Protein AF-A0A132NMT0-F1 (afdb_monomer_lite)

Structure (mmCIF, N/CA/C/O backbone):
data_AF-A0A132NMT0-F1
#
_entry.id   AF-A0A132NMT0-F1
#
loop_
_atom_site.group_PDB
_atom_site.id
_atom_site.type_symbol
_atom_site.label_atom_id
_atom_site.label_alt_id
_atom_site.label_comp_id
_atom_site.label_asym_id
_atom_site.label_entity_id
_atom_site.label_seq_id
_atom_site.pdbx_PDB_ins_code
_atom_site.Cartn_x
_atom_site.Cartn_y
_atom_site.Cartn_z
_atom_site.occupancy
_atom_site.B_iso_or_equiv
_atom_site.auth_seq_id
_atom_site.auth_comp_id
_atom_site.auth_asym_id
_atom_site.auth_atom_id
_atom_site.pdbx_PDB_model_num
ATOM 1 N N . MET A 1 1 ? -8.371 -8.262 7.502 1.00 91.88 1 MET A N 1
ATOM 2 C CA . MET A 1 1 ? -7.977 -8.161 6.061 1.00 91.88 1 MET A CA 1
ATOM 3 C C . MET A 1 1 ? -9.153 -8.125 5.085 1.00 91.88 1 MET A C 1
ATOM 5 O O . MET A 1 1 ? -9.289 -7.142 4.368 1.00 91.88 1 MET A O 1
ATOM 9 N N . TRP A 1 2 ? -10.010 -9.152 5.046 1.00 96.00 2 TRP A N 1
ATOM 10 C CA . TRP A 1 2 ? -11.122 -9.253 4.084 1.00 96.00 2 TRP A CA 1
ATOM 11 C C . TRP A 1 2 ? -12.096 -8.068 4.112 1.00 96.00 2 TRP A C 1
ATOM 13 O O . TRP A 1 2 ? -12.544 -7.616 3.061 1.00 96.00 2 TRP A O 1
ATOM 23 N N . ALA A 1 3 ? -12.379 -7.521 5.299 1.00 97.50 3 ALA A N 1
ATOM 24 C CA . ALA A 1 3 ? -13.191 -6.312 5.441 1.00 97.50 3 ALA A CA 1
ATOM 25 C C . ALA A 1 3 ? -12.581 -5.106 4.704 1.00 97.50 3 ALA A C 1
ATOM 27 O O . ALA A 1 3 ? -13.299 -4.365 4.040 1.00 97.50 3 ALA A O 1
ATOM 28 N N . ALA A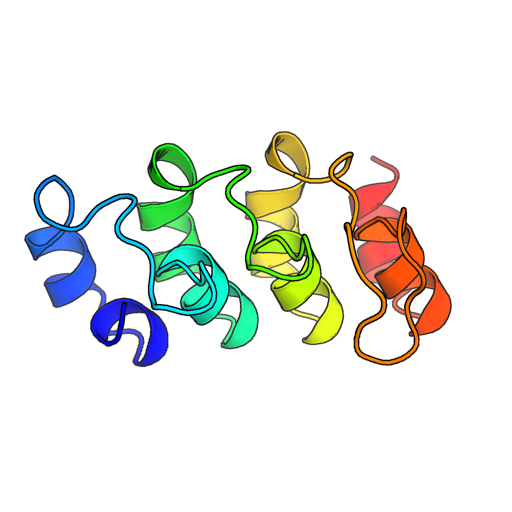 1 4 ? -11.260 -4.935 4.787 1.00 97.69 4 ALA A N 1
ATOM 29 C CA . ALA A 1 4 ? -10.547 -3.855 4.115 1.00 97.69 4 ALA A CA 1
ATOM 30 C C . ALA A 1 4 ? -10.491 -4.073 2.597 1.00 97.69 4 ALA A C 1
ATOM 32 O O . ALA A 1 4 ? -10.640 -3.119 1.845 1.00 97.69 4 ALA A O 1
ATOM 33 N N . GLU A 1 5 ? -10.342 -5.324 2.148 1.00 97.44 5 GLU A N 1
ATOM 34 C CA . GLU A 1 5 ? -10.356 -5.683 0.725 1.00 97.44 5 GLU A CA 1
ATOM 35 C C . GLU A 1 5 ? -11.715 -5.455 0.051 1.00 97.44 5 GLU A C 1
ATOM 37 O O . GLU A 1 5 ? -11.746 -5.089 -1.116 1.00 97.44 5 GLU A O 1
ATOM 42 N N . ASN A 1 6 ? -12.823 -5.635 0.776 1.00 97.62 6 ASN A N 1
ATOM 43 C CA . ASN A 1 6 ? -14.185 -5.444 0.257 1.00 97.62 6 ASN A CA 1
ATOM 44 C C . ASN A 1 6 ? -14.786 -4.072 0.619 1.00 97.62 6 ASN A C 1
ATOM 46 O O . ASN A 1 6 ? -15.989 -3.863 0.491 1.00 97.62 6 ASN A O 1
ATOM 50 N N . ASN A 1 7 ? -13.972 -3.128 1.104 1.00 97.62 7 ASN A N 1
ATOM 51 C CA . ASN A 1 7 ? -14.402 -1.784 1.507 1.00 97.62 7 ASN A CA 1
ATOM 52 C C . ASN A 1 7 ? -15.510 -1.747 2.586 1.00 97.62 7 ASN A C 1
ATOM 54 O O . ASN A 1 7 ? -16.315 -0.815 2.644 1.00 97.62 7 ASN A O 1
ATOM 58 N N . HIS A 1 8 ? -15.563 -2.740 3.474 1.00 98.25 8 HIS A N 1
ATOM 59 C CA . HIS A 1 8 ? -16.509 -2.778 4.591 1.00 98.25 8 HIS A CA 1
ATOM 60 C C . HIS A 1 8 ? -16.004 -1.911 5.754 1.00 98.25 8 HIS A C 1
ATOM 62 O O . HIS A 1 8 ? -15.542 -2.413 6.779 1.00 98.25 8 HIS A O 1
ATOM 68 N N . ILE A 1 9 ? -16.105 -0.588 5.599 1.00 97.94 9 ILE A N 1
ATOM 69 C CA . ILE A 1 9 ? -15.537 0.415 6.520 1.00 97.94 9 ILE A CA 1
ATOM 70 C C . ILE A 1 9 ? -15.987 0.199 7.975 1.00 97.94 9 ILE A C 1
ATOM 72 O O . ILE A 1 9 ? -15.175 0.301 8.893 1.00 97.94 9 ILE A O 1
ATOM 76 N N . ALA A 1 10 ? -17.266 -0.115 8.205 1.00 98.06 10 ALA A N 1
ATOM 77 C CA . ALA A 1 10 ? -17.787 -0.355 9.553 1.00 98.06 10 ALA A CA 1
ATOM 78 C C . ALA A 1 10 ? -17.113 -1.567 10.216 1.00 98.06 10 ALA A C 1
ATOM 80 O O . ALA A 1 10 ? -16.694 -1.486 11.369 1.00 98.06 10 ALA A O 1
ATOM 81 N N . CYS A 1 11 ? -16.930 -2.658 9.468 1.00 97.81 11 CYS A N 1
ATOM 82 C CA . CYS A 1 11 ? -16.210 -3.835 9.944 1.00 97.81 11 CYS A CA 1
ATOM 83 C C . CYS A 1 11 ? -14.736 -3.515 10.208 1.00 97.81 11 CYS A C 1
ATOM 85 O O . CYS A 1 11 ? -14.220 -3.912 11.245 1.00 97.81 11 CYS A O 1
ATOM 87 N N . VAL A 1 12 ? -14.078 -2.746 9.330 1.00 97.69 12 VAL A N 1
ATOM 88 C CA . VAL A 1 12 ? -12.696 -2.291 9.565 1.00 97.69 12 VAL A CA 1
ATOM 89 C C . VAL A 1 12 ? -12.603 -1.550 10.899 1.00 97.69 12 VAL A C 1
ATOM 91 O O . VAL A 1 12 ? -11.780 -1.914 11.730 1.00 97.69 12 VAL A O 1
ATOM 94 N N . LYS A 1 13 ? -13.496 -0.587 11.162 1.00 97.38 13 LYS A N 1
ATOM 95 C CA . LYS A 1 13 ? -13.519 0.160 12.432 1.00 97.38 13 LYS A CA 1
ATOM 96 C C . LYS A 1 13 ? -13.732 -0.735 13.656 1.00 97.38 13 LYS A C 1
ATOM 98 O O . LYS A 1 13 ? -13.095 -0.507 14.675 1.00 97.38 13 LYS A O 1
ATOM 103 N N . LEU A 1 14 ? -14.604 -1.740 13.563 1.00 97.50 14 LEU A N 1
ATOM 104 C CA . LEU A 1 14 ? -14.884 -2.675 14.664 1.00 97.50 14 LEU A CA 1
ATOM 105 C C . LEU A 1 14 ? -13.717 -3.625 14.982 1.00 97.50 14 LEU A C 1
ATOM 107 O O . LEU A 1 14 ? -13.625 -4.125 16.109 1.00 97.50 14 LEU A O 1
ATOM 111 N N . LEU A 1 15 ? -12.873 -3.902 13.985 1.00 96.50 15 LEU A N 1
ATOM 112 C CA . LEU A 1 15 ? -11.738 -4.822 14.080 1.00 96.50 15 LEU A CA 1
ATOM 113 C C . LEU A 1 15 ? -10.417 -4.117 14.432 1.00 96.50 15 LEU A C 1
ATOM 115 O O . LEU A 1 15 ? -9.484 -4.783 14.883 1.00 96.50 15 LEU A O 1
ATOM 119 N N . LEU A 1 16 ? -10.336 -2.787 14.284 1.00 94.50 16 LEU A N 1
ATOM 120 C CA . LEU A 1 16 ? -9.207 -1.993 14.786 1.00 94.50 16 LEU A CA 1
ATOM 121 C C . LEU A 1 16 ? -8.996 -2.255 16.288 1.00 94.50 16 LEU A C 1
ATOM 123 O O . LEU A 1 16 ? -9.954 -2.269 17.060 1.00 94.50 16 LEU A O 1
ATOM 127 N N . GLY A 1 17 ? -7.748 -2.467 16.712 1.00 92.00 17 GLY A N 1
ATOM 128 C CA . GLY A 1 17 ? -7.397 -2.841 18.087 1.00 92.00 17 GLY A CA 1
ATOM 129 C C . GLY A 1 17 ? -7.413 -4.347 18.368 1.00 92.00 17 GLY A C 1
ATOM 130 O O . GLY A 1 17 ? -6.892 -4.766 19.396 1.00 92.00 17 GLY A O 1
ATOM 131 N N . LYS A 1 18 ? -8.014 -5.163 17.490 1.00 95.31 18 LYS A N 1
ATOM 132 C CA . LYS A 1 18 ? -8.085 -6.629 17.645 1.00 95.31 18 LYS A CA 1
ATOM 133 C C . LYS A 1 18 ? -7.299 -7.361 16.571 1.00 95.31 18 LYS A C 1
ATOM 135 O O . LYS A 1 18 ? -6.574 -8.297 16.878 1.00 95.31 18 LYS A O 1
ATOM 140 N N . GLU A 1 19 ? -7.477 -6.936 15.324 1.00 94.56 19 GLU A N 1
ATOM 141 C CA . GLU A 1 19 ? -6.827 -7.537 14.156 1.00 94.56 19 GLU A CA 1
ATOM 142 C C . GLU A 1 19 ? -5.812 -6.597 13.499 1.00 94.56 19 GLU A C 1
ATOM 144 O O . GLU A 1 19 ? -5.334 -6.880 12.398 1.00 94.56 19 GLU A O 1
ATOM 149 N N . ASP A 1 20 ? -5.501 -5.459 14.129 1.00 91.38 20 ASP A N 1
ATOM 150 C CA . ASP A 1 20 ? -4.467 -4.591 13.580 1.00 91.38 20 ASP A CA 1
ATOM 151 C C . ASP A 1 20 ? -3.116 -5.311 13.546 1.00 91.38 20 ASP A C 1
ATOM 153 O O . ASP A 1 20 ? -2.805 -6.143 14.400 1.00 91.38 20 ASP A O 1
ATOM 157 N N . ARG A 1 21 ? -2.343 -5.040 12.487 1.00 96.25 21 ARG A N 1
ATOM 158 C CA . ARG A 1 21 ? -1.010 -5.622 12.259 1.00 96.25 21 ARG A CA 1
ATOM 159 C C . ARG A 1 21 ? -0.991 -7.143 12.086 1.00 96.25 21 ARG A C 1
ATOM 161 O O . ARG A 1 21 ? 0.092 -7.715 11.976 1.00 96.25 21 ARG A O 1
ATOM 168 N N . MET A 1 22 ? -2.143 -7.813 12.017 1.00 97.12 22 MET A N 1
ATOM 169 C CA . MET A 1 22 ? -2.188 -9.216 11.614 1.00 97.12 22 MET A CA 1
ATOM 170 C C . MET A 1 22 ? -1.717 -9.355 10.165 1.00 97.12 22 MET A C 1
ATOM 172 O O . MET A 1 22 ? -2.023 -8.523 9.308 1.00 97.12 22 MET A O 1
ATOM 176 N N . GLN A 1 23 ? -1.002 -10.442 9.894 1.00 97.69 23 GLN A N 1
ATOM 177 C CA . GLN A 1 23 ? -0.442 -10.763 8.586 1.00 97.69 23 GLN A CA 1
ATOM 178 C C . GLN A 1 23 ? -0.962 -12.114 8.096 1.00 97.69 23 GLN A C 1
ATOM 180 O O . GLN A 1 23 ? -1.198 -13.025 8.889 1.00 97.69 23 GLN A O 1
ATOM 185 N N . ALA A 1 24 ? -1.191 -12.224 6.788 1.00 96.81 24 ALA A N 1
ATOM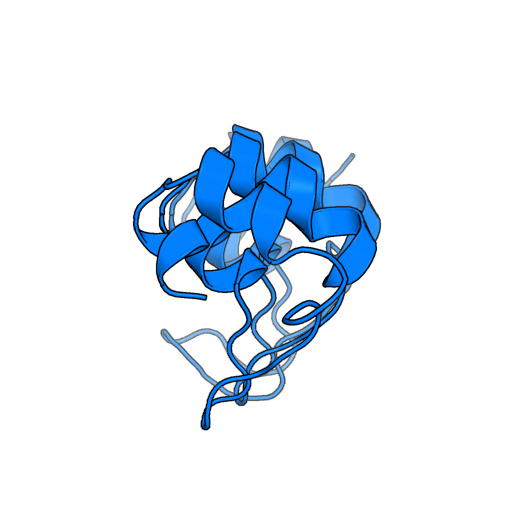 186 C CA . ALA A 1 24 ? -1.459 -13.504 6.146 1.00 96.81 24 ALA A CA 1
ATOM 187 C C . ALA A 1 24 ? -0.155 -14.312 6.003 1.00 96.81 24 ALA A C 1
ATOM 189 O O . ALA A 1 24 ? 0.924 -13.834 6.349 1.00 96.81 24 ALA A O 1
ATOM 190 N N . ASN A 1 25 ? -0.239 -15.531 5.465 1.00 97.25 25 ASN A N 1
ATOM 191 C CA . ASN A 1 25 ? 0.927 -16.412 5.301 1.00 97.25 25 ASN A CA 1
ATOM 192 C C . ASN A 1 25 ? 2.032 -15.818 4.404 1.00 97.25 25 ASN A C 1
ATOM 194 O O . ASN A 1 25 ? 3.191 -16.189 4.534 1.00 97.25 25 ASN A O 1
ATOM 198 N N . ASP A 1 26 ? 1.672 -14.914 3.494 1.00 96.25 26 ASP A N 1
ATOM 199 C CA . ASP A 1 26 ? 2.577 -14.169 2.610 1.00 96.25 26 ASP A CA 1
ATOM 200 C C . ASP A 1 26 ? 2.953 -12.789 3.181 1.00 96.25 26 ASP A C 1
ATOM 202 O O . ASP A 1 26 ? 3.396 -11.900 2.459 1.00 96.25 26 ASP A O 1
ATOM 206 N N . ASN A 1 27 ? 2.749 -12.587 4.483 1.00 97.94 27 ASN A N 1
ATOM 207 C CA . ASN A 1 27 ? 2.943 -11.335 5.204 1.00 97.94 27 ASN A CA 1
ATOM 208 C C . ASN A 1 27 ? 2.032 -10.167 4.777 1.00 97.94 27 ASN A C 1
ATOM 210 O O . ASN A 1 27 ? 2.196 -9.050 5.279 1.00 97.94 27 ASN A O 1
ATOM 214 N N . THR A 1 28 ? 1.041 -10.400 3.910 1.00 97.94 28 THR A N 1
ATOM 215 C CA . THR A 1 28 ? 0.127 -9.343 3.464 1.00 97.94 28 THR A CA 1
ATOM 216 C C . THR A 1 28 ? -0.741 -8.831 4.612 1.00 97.94 28 THR A C 1
ATOM 218 O O . THR A 1 28 ? -1.310 -9.619 5.371 1.00 97.94 28 THR A O 1
ATOM 221 N N . THR A 1 29 ? -0.913 -7.510 4.695 1.00 98.38 29 THR A N 1
ATOM 222 C CA . THR A 1 29 ? -1.752 -6.842 5.701 1.00 98.38 29 THR A CA 1
ATOM 223 C C . THR A 1 29 ? -3.096 -6.362 5.141 1.00 98.38 29 THR A C 1
ATOM 225 O O . THR A 1 29 ? -3.378 -6.444 3.939 1.00 98.38 29 THR A O 1
ATOM 228 N N . ALA A 1 30 ? -3.967 -5.839 6.010 1.00 98.25 30 ALA A N 1
ATOM 229 C CA . ALA A 1 30 ? -5.231 -5.246 5.585 1.00 98.25 30 ALA A CA 1
ATOM 230 C C . ALA A 1 30 ? -5.011 -3.951 4.778 1.00 98.25 30 ALA A C 1
ATOM 232 O O . ALA A 1 30 ? -5.710 -3.724 3.786 1.00 98.25 30 ALA A O 1
ATOM 233 N N . LEU A 1 31 ? -4.019 -3.142 5.160 1.00 98.69 31 LEU A N 1
ATOM 234 C CA . LEU A 1 31 ? -3.629 -1.902 4.497 1.00 98.69 31 LEU A CA 1
ATOM 235 C C . LEU A 1 31 ? -3.160 -2.154 3.061 1.00 98.69 31 LEU A C 1
ATOM 237 O O . LEU A 1 31 ? -3.595 -1.447 2.153 1.00 98.69 31 LEU A O 1
ATOM 241 N N . MET A 1 32 ? -2.346 -3.192 2.832 1.00 98.56 32 MET A N 1
ATOM 242 C CA . MET A 1 32 ? -1.890 -3.574 1.487 1.00 98.56 32 MET A CA 1
ATOM 243 C C . MET A 1 32 ? -3.061 -3.934 0.571 1.00 98.56 32 MET A C 1
ATOM 245 O O . MET A 1 32 ? -3.147 -3.436 -0.553 1.00 98.56 32 MET A O 1
ATOM 249 N N . ARG A 1 33 ? -4.015 -4.734 1.068 1.00 98.31 33 ARG A N 1
ATOM 250 C CA . ARG A 1 33 ? -5.219 -5.104 0.306 1.00 98.31 33 ARG A CA 1
ATOM 251 C C . ARG A 1 33 ? -6.093 -3.888 0.002 1.00 98.31 33 ARG A C 1
ATOM 253 O O . ARG A 1 33 ? -6.520 -3.718 -1.138 1.00 98.31 33 ARG A O 1
ATOM 260 N N . ALA A 1 34 ? -6.311 -3.004 0.976 1.00 98.56 34 ALA A N 1
ATOM 261 C CA . ALA A 1 34 ? -7.060 -1.765 0.761 1.00 98.56 34 ALA A CA 1
ATOM 262 C C . ALA A 1 34 ? -6.383 -0.842 -0.267 1.00 98.56 34 ALA A C 1
ATOM 264 O O . ALA A 1 34 ? -7.054 -0.277 -1.132 1.00 98.56 34 ALA A O 1
ATOM 265 N N . ALA A 1 35 ? -5.057 -0.708 -0.202 1.00 98.62 35 ALA A N 1
ATOM 266 C CA . ALA A 1 35 ? -4.272 0.111 -1.117 1.00 98.62 35 ALA A CA 1
ATOM 267 C C . ALA A 1 35 ? -4.298 -0.436 -2.553 1.00 98.62 35 ALA A C 1
ATOM 269 O O . ALA A 1 35 ? -4.521 0.330 -3.496 1.00 98.62 35 ALA A O 1
ATOM 270 N N . TYR A 1 36 ? -4.171 -1.758 -2.711 1.00 98.19 36 TYR A N 1
ATOM 271 C CA . TYR A 1 36 ? -4.309 -2.444 -3.996 1.00 98.19 36 TYR A CA 1
ATOM 272 C C . TYR A 1 36 ? -5.700 -2.243 -4.617 1.00 98.19 36 TYR A C 1
ATOM 274 O O . TYR A 1 36 ? -5.825 -2.005 -5.814 1.00 98.19 36 TYR A O 1
ATOM 282 N N . ARG A 1 37 ? -6.768 -2.281 -3.811 1.00 98.25 37 ARG A N 1
ATOM 283 C CA . ARG A 1 37 ? -8.146 -2.051 -4.287 1.00 98.25 37 ARG A CA 1
ATOM 284 C C . ARG A 1 37 ? -8.530 -0.569 -4.410 1.00 98.25 37 ARG A C 1
ATOM 286 O O . ARG A 1 37 ? -9.632 -0.259 -4.851 1.00 98.25 37 ARG A O 1
ATOM 293 N N . GLY A 1 38 ? -7.659 0.358 -4.006 1.00 98.06 38 GLY A N 1
ATOM 294 C CA . GLY A 1 38 ? -7.936 1.800 -4.042 1.00 98.06 38 GLY A CA 1
ATOM 295 C C . GLY A 1 38 ? -8.944 2.282 -2.990 1.00 98.06 38 GLY A C 1
ATOM 296 O O . GLY A 1 38 ? -9.478 3.390 -3.093 1.00 98.06 38 GLY A O 1
ATOM 297 N N . HIS A 1 39 ? -9.210 1.482 -1.956 1.00 98.56 39 HIS A N 1
ATOM 298 C CA . HIS A 1 39 ? -10.166 1.786 -0.890 1.00 98.56 39 HIS A CA 1
ATOM 299 C C . HIS A 1 39 ? -9.598 2.823 0.084 1.00 98.56 39 HIS A C 1
ATOM 301 O O . HIS A 1 39 ? -9.147 2.517 1.185 1.00 98.56 39 HIS A O 1
ATOM 307 N N . THR A 1 40 ? -9.627 4.084 -0.354 1.00 98.44 40 THR A N 1
ATOM 308 C CA . THR A 1 40 ? -8.953 5.223 0.291 1.00 98.44 40 THR A CA 1
ATOM 309 C C . THR A 1 40 ? -9.345 5.399 1.761 1.00 98.44 40 THR A C 1
ATOM 311 O O . THR A 1 40 ? -8.494 5.729 2.582 1.00 98.44 40 THR A O 1
ATOM 314 N N . GLU A 1 41 ? -10.610 5.167 2.117 1.00 98.31 41 GLU A N 1
ATOM 315 C CA . GLU A 1 41 ? -11.053 5.328 3.506 1.00 98.31 41 GLU A CA 1
ATOM 316 C C . GLU A 1 41 ? -10.564 4.189 4.407 1.00 98.31 41 GLU A C 1
ATOM 318 O O . GLU A 1 41 ? -10.147 4.434 5.535 1.00 98.31 41 GLU A O 1
ATOM 323 N N . CYS A 1 42 ? -10.504 2.958 3.891 1.00 98.38 42 CYS A N 1
ATOM 324 C CA . CYS A 1 42 ? -9.853 1.859 4.602 1.00 98.38 42 CYS A CA 1
ATOM 325 C C . CYS A 1 42 ? -8.353 2.143 4.788 1.00 98.38 42 CYS A C 1
ATOM 327 O O . CYS A 1 42 ? -7.833 1.945 5.882 1.00 98.38 42 CYS A O 1
ATOM 329 N N . VAL A 1 43 ? -7.677 2.685 3.765 1.00 98.50 43 VAL A N 1
ATOM 330 C CA . VAL A 1 43 ? -6.269 3.113 3.866 1.00 98.50 43 VAL A CA 1
ATOM 331 C C . VAL A 1 43 ? -6.087 4.167 4.957 1.00 98.50 43 VAL A C 1
ATOM 333 O O . VAL A 1 43 ? -5.206 4.023 5.796 1.00 98.50 43 VAL A O 1
ATOM 336 N N . ARG A 1 44 ? -6.950 5.189 5.006 1.00 98.38 44 ARG A N 1
ATOM 337 C CA . ARG A 1 44 ? -6.905 6.232 6.044 1.00 98.38 44 ARG A CA 1
ATOM 338 C C . ARG A 1 44 ? -7.040 5.662 7.457 1.00 98.38 44 ARG A C 1
ATOM 340 O O . ARG A 1 44 ? -6.375 6.142 8.364 1.00 98.38 44 ARG A O 1
ATOM 347 N N . LEU A 1 45 ? -7.907 4.671 7.650 1.00 97.94 45 LEU A N 1
ATOM 348 C CA . LEU A 1 45 ? -8.131 4.060 8.962 1.00 97.94 45 LEU A CA 1
ATOM 349 C C . LEU A 1 45 ? -6.976 3.155 9.403 1.00 97.94 45 LEU A C 1
ATOM 351 O O . LEU A 1 45 ? -6.708 3.054 10.597 1.00 97.94 45 LEU A O 1
ATOM 355 N N . LEU A 1 46 ? -6.324 2.486 8.452 1.00 98.06 46 LEU A N 1
ATOM 356 C CA . LEU A 1 46 ? -5.314 1.462 8.727 1.00 98.06 46 LEU A CA 1
ATOM 357 C C . LEU A 1 46 ? -3.879 2.005 8.721 1.00 98.06 46 LEU A C 1
ATOM 359 O O . LEU A 1 46 ? -3.008 1.382 9.325 1.00 98.06 46 LEU A O 1
ATOM 363 N N . VAL A 1 47 ? -3.622 3.149 8.072 1.00 97.69 47 VAL A N 1
ATOM 364 C CA . VAL A 1 47 ? -2.256 3.656 7.857 1.00 97.69 47 VAL A CA 1
ATOM 365 C C . VAL A 1 47 ? -1.481 3.831 9.160 1.00 97.69 47 VAL A C 1
ATOM 367 O O . VAL A 1 47 ? -0.382 3.320 9.251 1.00 97.69 47 VAL A O 1
ATOM 370 N N . GLU A 1 48 ? -2.053 4.423 10.210 1.00 96.19 48 GLU A N 1
ATOM 371 C CA . GLU A 1 48 ? -1.328 4.634 11.481 1.00 96.19 48 GLU A CA 1
ATOM 372 C C . GLU A 1 48 ? -1.108 3.351 12.308 1.00 96.19 48 GLU A C 1
ATOM 374 O O . GLU A 1 48 ? -0.570 3.404 13.414 1.00 96.19 48 GLU A O 1
ATOM 379 N N . LYS A 1 49 ? -1.597 2.200 11.837 1.00 97.31 49 LYS A N 1
ATOM 380 C CA . LYS A 1 49 ? -1.430 0.905 12.513 1.00 97.31 49 LYS A CA 1
ATOM 381 C C . LYS A 1 49 ? -0.456 -0.003 11.781 1.00 97.31 49 LYS A C 1
ATOM 383 O O . LYS A 1 49 ? 0.315 -0.715 12.427 1.00 97.31 49 LYS A O 1
ATOM 388 N N . GLU A 1 50 ? -0.525 0.011 10.456 1.00 98.00 50 GLU A N 1
ATOM 389 C CA . GLU A 1 50 ? 0.155 -0.941 9.580 1.00 98.00 50 GLU A CA 1
ATOM 390 C C . GLU A 1 50 ? 1.181 -0.276 8.652 1.00 98.00 50 GLU A C 1
ATOM 392 O O . GLU A 1 50 ? 1.691 -0.939 7.747 1.00 98.00 50 GLU A O 1
ATOM 397 N N . ASP A 1 51 ? 1.492 1.012 8.844 1.00 95.69 51 ASP 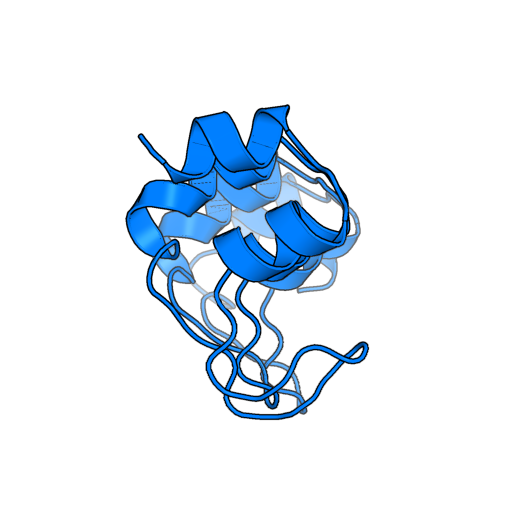A N 1
ATOM 398 C CA . ASP A 1 51 ? 2.492 1.689 8.026 1.00 95.69 51 ASP A CA 1
ATOM 399 C C . ASP A 1 51 ? 3.859 1.013 8.111 1.00 95.69 51 ASP A C 1
ATOM 401 O O . ASP A 1 51 ? 4.311 0.542 9.158 1.00 95.69 51 ASP A O 1
ATOM 405 N N . GLY A 1 52 ? 4.513 0.948 6.955 1.00 97.56 52 GLY A N 1
ATOM 406 C CA . GLY A 1 52 ? 5.856 0.403 6.822 1.00 97.56 52 GLY A CA 1
ATOM 407 C C . GLY A 1 52 ? 5.951 -1.118 6.918 1.00 97.56 52 GLY A C 1
ATOM 408 O O . GLY A 1 52 ? 7.044 -1.664 6.772 1.00 97.56 52 GLY A O 1
ATOM 409 N N . MET A 1 53 ? 4.831 -1.818 7.107 1.00 98.50 53 MET A N 1
ATOM 410 C CA . MET A 1 53 ? 4.794 -3.271 6.980 1.00 98.50 53 MET A CA 1
ATOM 411 C C . MET A 1 53 ? 5.020 -3.686 5.521 1.00 98.50 53 MET A C 1
ATOM 413 O O . MET A 1 53 ? 4.613 -2.996 4.582 1.00 98.50 53 MET A O 1
ATOM 417 N N . GLN A 1 54 ? 5.667 -4.836 5.339 1.00 98.38 54 GLN A N 1
ATOM 418 C CA . GLN A 1 54 ? 6.011 -5.400 4.036 1.00 98.38 54 GLN A CA 1
ATOM 419 C C . GLN A 1 54 ? 5.502 -6.837 3.916 1.00 98.38 54 GLN A C 1
ATOM 421 O O . GLN A 1 54 ? 5.487 -7.576 4.903 1.00 98.38 54 GLN A O 1
ATOM 426 N N . ASP A 1 55 ? 5.081 -7.216 2.709 1.00 98.12 55 ASP A N 1
ATOM 427 C CA . ASP A 1 55 ? 4.776 -8.607 2.377 1.00 98.12 55 ASP A CA 1
ATOM 428 C C . ASP A 1 55 ? 6.069 -9.446 2.270 1.00 98.12 55 ASP A C 1
ATOM 430 O O . ASP A 1 55 ? 7.185 -8.949 2.465 1.00 98.12 55 ASP A O 1
ATOM 434 N N . SER A 1 56 ? 5.948 -10.735 1.946 1.00 97.81 56 SER A N 1
ATOM 435 C CA . SER A 1 56 ? 7.094 -11.646 1.831 1.00 97.81 56 SER A CA 1
ATOM 436 C C . SER A 1 56 ? 8.095 -11.252 0.735 1.00 97.81 56 SER A C 1
ATOM 438 O O . SER A 1 56 ? 9.236 -11.704 0.766 1.00 97.81 56 SER A O 1
ATOM 440 N N . ASN A 1 57 ? 7.688 -10.410 -0.219 1.00 97.38 57 ASN A N 1
ATOM 441 C CA . ASN A 1 57 ? 8.510 -9.913 -1.324 1.00 97.38 57 ASN A CA 1
ATOM 442 C C . ASN A 1 57 ? 9.072 -8.504 -1.054 1.00 97.38 57 ASN A C 1
ATOM 444 O O . ASN A 1 57 ? 9.747 -7.918 -1.911 1.00 97.38 57 ASN A O 1
ATOM 448 N N . GLY A 1 58 ? 8.780 -7.929 0.114 1.00 98.00 58 GLY A N 1
ATOM 449 C CA . GLY A 1 58 ? 9.170 -6.571 0.470 1.00 98.00 58 GLY A CA 1
ATOM 450 C C . GLY A 1 58 ? 8.244 -5.496 -0.108 1.00 98.00 58 GLY A C 1
ATOM 451 O O . GLY A 1 58 ? 8.622 -4.325 -0.147 1.00 98.00 58 GLY A O 1
ATOM 452 N N . TRP A 1 59 ? 7.055 -5.850 -0.592 1.00 98.31 59 TRP A N 1
ATOM 453 C CA . TRP A 1 59 ? 6.094 -4.879 -1.106 1.00 98.31 59 TRP A CA 1
ATOM 454 C C . TRP A 1 59 ? 5.322 -4.219 0.026 1.00 98.31 59 TRP A C 1
ATOM 456 O O . TRP A 1 59 ? 4.821 -4.884 0.931 1.00 98.31 59 TRP A O 1
ATOM 466 N N . THR A 1 60 ? 5.210 -2.894 -0.041 1.00 98.50 60 THR A N 1
ATOM 467 C CA . THR A 1 60 ? 4.420 -2.100 0.905 1.00 98.50 60 THR A CA 1
ATOM 468 C C . THR A 1 60 ? 3.052 -1.752 0.327 1.00 98.50 60 THR A C 1
ATOM 470 O O . THR A 1 60 ? 2.803 -1.888 -0.877 1.00 98.50 60 THR A O 1
ATOM 473 N N . ALA A 1 61 ? 2.166 -1.207 1.161 1.00 98.62 61 ALA A N 1
ATOM 474 C CA . ALA A 1 61 ? 0.879 -0.698 0.706 1.00 98.62 61 ALA A CA 1
ATOM 475 C C . ALA A 1 61 ? 1.025 0.403 -0.362 1.00 98.62 61 ALA A C 1
ATOM 477 O O . ALA A 1 61 ? 0.277 0.420 -1.341 1.00 98.62 61 ALA A O 1
ATOM 478 N N . LEU A 1 62 ? 2.013 1.293 -0.227 1.00 98.75 62 LEU A N 1
ATOM 479 C CA . LEU A 1 62 ? 2.323 2.326 -1.212 1.00 98.75 62 LEU A CA 1
ATOM 480 C C . LEU A 1 62 ? 2.704 1.721 -2.564 1.00 98.75 62 LEU A C 1
ATOM 482 O O . LEU A 1 62 ? 2.228 2.204 -3.588 1.00 98.75 62 LEU A O 1
ATOM 486 N N . MET A 1 63 ? 3.521 0.665 -2.589 1.00 98.56 63 MET A N 1
ATOM 487 C CA . MET A 1 63 ? 3.906 -0.001 -3.839 1.00 98.56 63 MET A CA 1
ATOM 488 C C . MET A 1 63 ? 2.687 -0.592 -4.555 1.00 98.56 63 MET A C 1
ATOM 490 O O . MET A 1 63 ? 2.524 -0.377 -5.756 1.00 98.56 63 MET A O 1
ATOM 494 N N . PHE A 1 64 ? 1.774 -1.235 -3.818 1.00 98.38 64 PHE A N 1
ATOM 495 C CA . PHE A 1 64 ? 0.505 -1.712 -4.375 1.00 98.38 64 PHE A CA 1
ATOM 496 C C . PHE A 1 64 ? -0.402 -0.569 -4.860 1.00 98.38 64 PHE A C 1
ATOM 498 O O . PHE A 1 64 ? -1.008 -0.681 -5.926 1.00 98.38 64 PHE A O 1
ATOM 505 N N . ALA A 1 65 ? -0.479 0.549 -4.127 1.00 98.62 65 ALA A N 1
ATOM 506 C CA . ALA A 1 65 ? -1.232 1.728 -4.559 1.00 98.62 65 ALA A CA 1
ATOM 507 C C . ALA A 1 6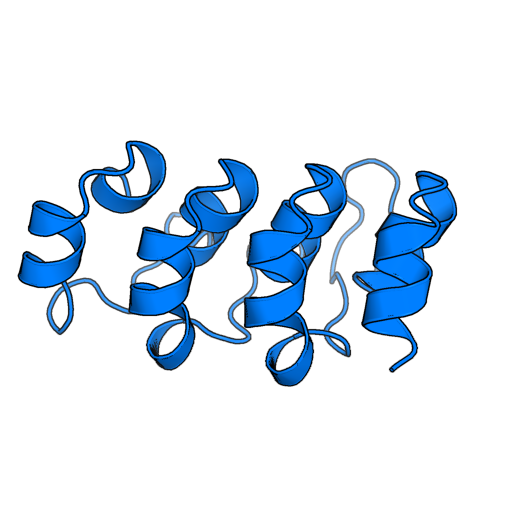5 ? -0.664 2.338 -5.848 1.00 98.62 65 ALA A C 1
ATOM 509 O O . ALA A 1 65 ? -1.432 2.718 -6.729 1.00 98.62 65 ALA A O 1
ATOM 510 N N . VAL A 1 66 ? 0.665 2.425 -5.966 1.00 98.50 66 VAL A N 1
ATOM 511 C CA . VAL A 1 66 ? 1.337 2.914 -7.175 1.00 98.50 66 VAL A CA 1
ATOM 512 C C . VAL A 1 66 ? 1.087 1.978 -8.346 1.00 98.50 66 VAL A C 1
ATOM 514 O O . VAL A 1 66 ? 0.712 2.456 -9.410 1.00 98.50 66 VAL A O 1
ATOM 517 N N . TYR A 1 67 ? 1.245 0.668 -8.148 1.00 97.69 67 TYR A N 1
ATOM 518 C CA . TYR A 1 67 ? 1.018 -0.335 -9.189 1.00 97.69 67 TYR A CA 1
ATOM 519 C C . TYR A 1 67 ? -0.385 -0.215 -9.801 1.00 97.69 67 TYR A C 1
ATOM 521 O O . TYR A 1 67 ? -0.554 -0.288 -11.015 1.00 97.69 67 TYR A O 1
ATOM 529 N N . GLN A 1 68 ? -1.377 0.079 -8.960 1.00 97.75 68 GLN A N 1
ATOM 530 C CA . GLN A 1 68 ? -2.775 0.256 -9.355 1.00 97.75 68 GLN A CA 1
ATOM 531 C C . GLN A 1 68 ? -3.145 1.699 -9.727 1.00 97.75 68 GLN A C 1
ATOM 533 O O . GLN A 1 68 ? -4.321 2.012 -9.890 1.00 97.75 68 GLN A O 1
ATOM 538 N N . ASN A 1 69 ? -2.159 2.593 -9.844 1.00 97.75 69 ASN A N 1
ATOM 539 C CA . ASN A 1 69 ? -2.332 4.010 -10.169 1.00 97.75 69 ASN A CA 1
ATOM 540 C C . ASN A 1 69 ? -3.318 4.762 -9.237 1.00 97.75 69 ASN A C 1
ATOM 542 O O . ASN A 1 69 ? -4.011 5.705 -9.625 1.00 97.75 69 ASN A O 1
ATOM 546 N N . ASN A 1 70 ? -3.390 4.362 -7.965 1.00 97.88 70 ASN A N 1
ATOM 547 C CA . ASN A 1 70 ? -4.326 4.906 -6.982 1.00 97.88 70 ASN A CA 1
ATOM 548 C C . ASN A 1 70 ? -3.773 6.174 -6.310 1.00 97.88 70 ASN A C 1
ATOM 550 O O . ASN A 1 70 ? -3.364 6.153 -5.146 1.00 97.88 70 ASN A O 1
ATOM 554 N N . ILE A 1 71 ? -3.815 7.311 -7.017 1.00 98.00 71 ILE A N 1
ATOM 555 C CA . ILE A 1 71 ? -3.261 8.609 -6.571 1.00 98.00 71 ILE A CA 1
ATOM 556 C C . ILE A 1 71 ? -3.703 9.007 -5.151 1.00 98.00 71 ILE A C 1
ATOM 558 O O . ILE A 1 71 ? -2.902 9.525 -4.371 1.00 98.00 71 ILE A O 1
ATOM 562 N N . LYS A 1 72 ? -4.971 8.774 -4.785 1.00 98.25 72 LYS A N 1
ATOM 563 C CA . LYS A 1 72 ? -5.485 9.112 -3.445 1.00 98.25 72 LYS A CA 1
ATOM 564 C C . LYS A 1 72 ? -4.775 8.316 -2.346 1.00 98.25 72 LYS A C 1
ATOM 566 O O . LYS A 1 72 ? -4.338 8.907 -1.362 1.00 98.25 72 LY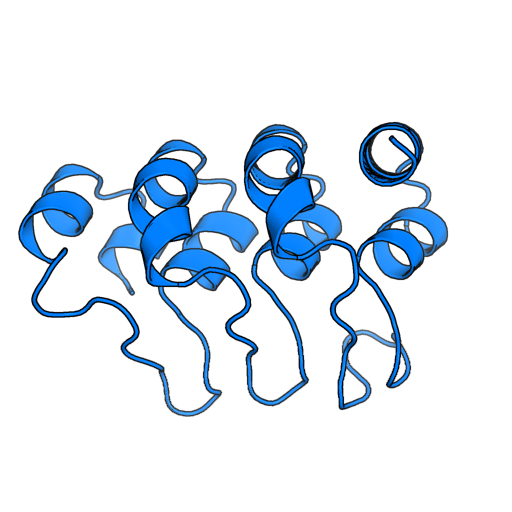S A O 1
ATOM 571 N N . CYS A 1 73 ? -4.607 7.008 -2.538 1.00 98.50 73 CYS A N 1
ATOM 572 C CA . CYS A 1 73 ? -3.879 6.146 -1.607 1.00 98.50 73 CYS A CA 1
ATOM 573 C C . CYS A 1 73 ? -2.389 6.505 -1.570 1.00 98.50 73 CYS A C 1
ATOM 575 O O . CYS A 1 73 ? -1.822 6.614 -0.488 1.00 98.50 73 CYS A O 1
ATOM 577 N N . VAL A 1 74 ? -1.776 6.786 -2.728 1.00 98.50 74 VAL A N 1
ATOM 578 C CA . VAL A 1 74 ? -0.375 7.238 -2.813 1.00 98.50 74 VAL A CA 1
ATOM 579 C C . VAL A 1 74 ? -0.141 8.468 -1.939 1.00 98.50 74 VAL A C 1
ATOM 581 O O . VAL A 1 74 ? 0.820 8.508 -1.177 1.00 98.50 74 VAL A O 1
ATOM 584 N N . ARG A 1 75 ? -1.035 9.463 -1.994 1.00 98.19 75 ARG A N 1
ATOM 585 C CA . ARG A 1 75 ? -0.909 10.681 -1.177 1.00 98.19 75 ARG A CA 1
ATOM 586 C C . ARG A 1 75 ? -0.976 10.408 0.323 1.00 98.19 75 ARG A C 1
ATOM 588 O O . ARG A 1 75 ? -0.274 11.084 1.064 1.00 98.19 75 ARG A O 1
ATOM 595 N N . LEU A 1 76 ? -1.798 9.451 0.752 1.00 98.19 76 LEU A N 1
ATOM 596 C CA . LEU A 1 76 ? -1.910 9.074 2.164 1.00 98.19 76 LEU A CA 1
ATOM 597 C C . LEU A 1 76 ? -0.676 8.311 2.658 1.00 98.19 76 LEU A C 1
ATOM 599 O O . LEU A 1 76 ? -0.268 8.489 3.798 1.00 98.19 76 LEU A O 1
ATOM 603 N N . LEU A 1 77 ? -0.080 7.480 1.802 1.00 98.31 77 LEU A N 1
ATOM 604 C CA . LEU A 1 77 ? 0.980 6.548 2.192 1.00 98.31 77 LEU A CA 1
ATOM 605 C C . LEU A 1 77 ? 2.400 7.109 1.997 1.00 98.31 77 LEU A C 1
ATOM 607 O O . LEU A 1 77 ? 3.340 6.621 2.625 1.00 98.31 77 LEU A O 1
ATOM 611 N N . LYS A 1 78 ? 2.582 8.131 1.143 1.00 97.56 78 LYS A N 1
ATOM 612 C CA . LYS A 1 78 ? 3.919 8.574 0.700 1.00 97.56 78 LYS A CA 1
ATOM 613 C C . LYS A 1 78 ? 4.870 8.914 1.842 1.00 97.56 78 LYS A C 1
ATOM 615 O O . LYS A 1 78 ? 6.021 8.498 1.798 1.00 97.56 78 LYS A O 1
ATOM 620 N N . GLU A 1 79 ? 4.416 9.643 2.860 1.00 96.38 79 GLU A N 1
ATOM 621 C CA . GLU A 1 79 ? 5.328 10.114 3.911 1.00 96.38 79 GLU A CA 1
ATOM 622 C C . GLU A 1 79 ? 5.847 8.985 4.796 1.00 96.38 79 GLU A C 1
ATOM 624 O O . GLU A 1 79 ? 6.942 9.094 5.338 1.00 96.38 79 GLU A O 1
ATOM 629 N N . LYS A 1 80 ? 5.092 7.889 4.901 1.00 96.94 80 LYS A N 1
ATOM 630 C CA . LYS A 1 80 ? 5.456 6.747 5.738 1.00 96.94 80 LYS A CA 1
ATOM 631 C C . LYS A 1 80 ? 6.319 5.729 4.989 1.00 96.94 80 LYS A C 1
ATOM 633 O O . LYS A 1 80 ? 7.214 5.137 5.578 1.00 96.94 80 LYS A O 1
ATOM 638 N N . GLU A 1 81 ? 6.086 5.536 3.687 1.00 97.75 81 GLU A N 1
ATOM 639 C CA . GLU A 1 81 ? 6.621 4.366 2.969 1.00 97.75 81 GLU A CA 1
ATOM 640 C C . GLU A 1 81 ? 7.502 4.679 1.748 1.00 97.75 81 GLU A C 1
ATOM 642 O O . GLU A 1 81 ? 8.082 3.756 1.177 1.00 97.75 81 GLU A O 1
ATOM 647 N N . LYS A 1 82 ? 7.652 5.946 1.320 1.00 96.06 82 LYS A N 1
ATOM 648 C CA . LYS A 1 82 ? 8.323 6.284 0.038 1.00 96.06 82 LYS A CA 1
ATOM 649 C C . LYS A 1 82 ? 9.757 5.765 -0.118 1.00 96.06 82 LYS A C 1
ATOM 651 O O . LYS A 1 82 ? 10.203 5.577 -1.247 1.00 96.06 82 LYS A O 1
ATOM 656 N N . ASN A 1 83 ? 10.459 5.530 0.990 1.00 96.94 83 ASN A N 1
ATOM 657 C CA . ASN A 1 83 ? 11.859 5.093 1.003 1.00 96.94 83 ASN A CA 1
ATOM 658 C C . ASN A 1 83 ? 12.038 3.579 1.196 1.00 96.94 83 ASN A C 1
ATOM 660 O O . ASN A 1 83 ? 13.173 3.097 1.171 1.00 96.94 83 ASN A O 1
ATOM 664 N N . LEU A 1 84 ? 10.950 2.835 1.407 1.00 98.00 84 LEU A N 1
ATOM 665 C CA . LEU A 1 84 ? 11.007 1.387 1.576 1.00 98.00 84 LEU A CA 1
ATOM 666 C C . LEU A 1 84 ? 11.280 0.698 0.241 1.00 98.00 84 LEU A C 1
ATOM 668 O O . LEU A 1 84 ? 10.968 1.217 -0.835 1.00 98.00 84 LEU A O 1
ATOM 672 N N . LYS A 1 85 ? 11.910 -0.473 0.331 1.00 98.12 85 LYS A N 1
ATOM 673 C CA . LYS A 1 85 ? 12.465 -1.191 -0.813 1.00 98.12 85 LYS A CA 1
ATOM 674 C C . LYS A 1 85 ? 12.010 -2.639 -0.818 1.00 98.12 85 LYS A C 1
ATOM 676 O O . LYS A 1 85 ? 11.969 -3.267 0.238 1.00 98.12 85 LYS A O 1
ATOM 681 N N . THR A 1 86 ? 11.742 -3.165 -2.008 1.00 97.56 86 THR A N 1
ATOM 682 C CA . THR A 1 86 ? 11.478 -4.594 -2.203 1.00 97.56 86 THR A CA 1
ATOM 683 C C . THR A 1 86 ? 12.675 -5.435 -1.762 1.00 97.56 86 THR A C 1
ATOM 685 O O . THR A 1 86 ? 13.826 -5.001 -1.854 1.00 97.56 86 THR A O 1
ATOM 688 N N . THR A 1 87 ? 12.414 -6.651 -1.293 1.00 96.62 87 THR A N 1
ATOM 689 C CA . THR A 1 87 ? 13.449 -7.604 -0.859 1.00 96.62 87 THR A CA 1
ATOM 690 C C . THR A 1 87 ? 13.665 -8.708 -1.887 1.00 96.62 87 THR A C 1
ATOM 692 O O . THR A 1 87 ? 14.768 -9.242 -1.990 1.00 96.62 87 THR A O 1
ATOM 695 N N . CYS A 1 88 ? 12.641 -9.009 -2.686 1.00 94.31 88 CYS A N 1
ATOM 696 C CA . CYS A 1 88 ? 12.675 -10.024 -3.732 1.00 94.31 88 CYS A CA 1
ATOM 697 C C . CYS A 1 88 ? 12.256 -9.441 -5.085 1.00 94.31 88 CYS A C 1
ATOM 699 O O . CYS A 1 88 ? 11.714 -8.335 -5.174 1.00 94.31 88 CYS A O 1
ATOM 701 N N . GLU A 1 89 ? 12.517 -10.199 -6.150 1.00 94.75 89 GLU A N 1
ATOM 702 C CA . GLU A 1 89 ? 11.982 -9.878 -7.467 1.00 94.75 89 GLU A CA 1
ATOM 703 C C . GLU A 1 89 ? 10.492 -10.231 -7.533 1.00 94.75 89 GLU A C 1
ATOM 705 O O . GLU A 1 89 ? 10.102 -11.361 -7.250 1.00 94.75 89 GLU A O 1
ATOM 710 N N . LEU A 1 90 ? 9.657 -9.272 -7.935 1.00 91.69 90 LEU A N 1
ATOM 711 C CA . LEU A 1 90 ? 8.227 -9.488 -8.171 1.00 91.69 90 LEU A CA 1
ATOM 712 C C . LEU A 1 90 ? 7.752 -8.564 -9.292 1.00 91.69 90 LEU A C 1
ATOM 714 O O . LEU A 1 90 ? 8.221 -7.437 -9.394 1.00 91.69 90 LEU A O 1
ATOM 718 N N . PHE A 1 91 ? 6.843 -9.026 -10.155 1.00 89.44 91 PHE A N 1
ATOM 719 C CA . PHE A 1 91 ? 6.351 -8.281 -11.330 1.00 89.44 91 PHE A CA 1
ATOM 720 C C . PHE A 1 91 ? 7.468 -7.659 -12.204 1.00 89.44 91 PHE A C 1
ATOM 722 O O . PHE A 1 91 ? 7.274 -6.602 -12.802 1.00 89.44 91 PHE A O 1
ATOM 729 N N . ARG A 1 92 ? 8.633 -8.324 -12.304 1.00 92.19 92 ARG A N 1
ATOM 730 C CA . ARG A 1 92 ? 9.855 -7.848 -12.996 1.00 92.19 92 ARG A CA 1
ATOM 731 C C . ARG A 1 92 ? 10.515 -6.610 -12.366 1.00 92.19 92 ARG A C 1
ATOM 733 O O . ARG A 1 92 ? 11.325 -5.941 -13.011 1.00 92.19 92 ARG A O 1
ATOM 740 N N . TYR A 1 93 ? 10.176 -6.283 -11.122 1.00 93.44 93 TYR A N 1
ATOM 741 C CA . TYR A 1 93 ? 10.883 -5.285 -10.325 1.00 93.44 93 TYR A CA 1
ATOM 742 C C . TYR A 1 93 ? 11.975 -5.988 -9.520 1.00 93.44 93 TYR A C 1
ATOM 744 O O . TYR A 1 93 ? 11.636 -6.871 -8.734 1.00 93.44 93 TYR A O 1
ATOM 752 N N . PRO A 1 94 ? 13.259 -5.623 -9.684 1.00 95.44 94 PRO A N 1
ATOM 753 C CA . PRO A 1 94 ? 14.338 -6.255 -8.938 1.00 95.44 94 PRO A CA 1
ATOM 754 C C . PRO A 1 94 ? 14.257 -5.911 -7.440 1.00 95.44 94 PRO A C 1
ATOM 756 O O . PRO A 1 94 ? 13.624 -4.907 -7.076 1.00 95.44 94 PRO A O 1
ATOM 759 N N . PRO A 1 95 ? 14.942 -6.680 -6.574 1.00 97.19 95 PRO A N 1
ATOM 760 C CA . PRO A 1 95 ? 15.180 -6.287 -5.189 1.00 97.19 95 PRO A CA 1
ATOM 761 C C . PRO A 1 95 ? 15.748 -4.866 -5.101 1.00 97.19 95 PRO A C 1
ATOM 763 O O . PRO A 1 95 ? 16.517 -4.433 -5.961 1.00 97.19 95 PRO A O 1
ATOM 766 N N . GLY A 1 96 ? 15.381 -4.130 -4.057 1.00 97.62 96 GLY A N 1
ATOM 767 C CA . GLY A 1 96 ? 15.811 -2.747 -3.870 1.00 97.62 96 GLY A CA 1
ATOM 768 C C . GLY A 1 96 ? 14.930 -1.698 -4.559 1.00 97.62 96 GLY A C 1
ATOM 769 O O . GLY A 1 96 ? 15.207 -0.508 -4.407 1.00 97.62 96 GLY A O 1
ATOM 770 N N . SER A 1 97 ? 13.879 -2.102 -5.283 1.00 97.69 97 SER A N 1
ATOM 771 C CA . SER A 1 97 ? 12.969 -1.177 -5.969 1.00 97.69 97 SER A CA 1
ATOM 772 C C . SER A 1 97 ? 12.106 -0.405 -4.971 1.00 97.69 97 SER A C 1
ATOM 774 O O . SER A 1 97 ? 11.535 -0.988 -4.051 1.00 97.69 97 SER A O 1
ATOM 776 N N . THR A 1 98 ? 11.973 0.904 -5.175 1.00 98.00 98 THR A N 1
ATOM 777 C CA . THR A 1 98 ? 11.067 1.776 -4.408 1.00 98.00 98 THR A CA 1
ATOM 778 C C . THR A 1 98 ? 9.733 1.979 -5.129 1.00 98.00 98 THR A C 1
ATOM 780 O O . THR A 1 98 ? 9.606 1.733 -6.332 1.00 98.00 98 THR A O 1
ATOM 783 N N . ALA A 1 99 ? 8.744 2.542 -4.429 1.00 97.81 99 ALA A N 1
ATOM 784 C CA . ALA A 1 99 ? 7.496 2.988 -5.053 1.00 97.81 99 ALA A CA 1
ATOM 785 C C . ALA A 1 99 ? 7.728 3.997 -6.201 1.00 97.81 99 ALA A C 1
ATOM 787 O O . ALA A 1 99 ? 6.998 3.993 -7.193 1.00 97.81 99 ALA A O 1
ATOM 788 N N . LEU A 1 100 ? 8.775 4.826 -6.109 1.00 98.12 100 LEU A N 1
ATOM 789 C CA . LEU A 1 100 ? 9.158 5.750 -7.178 1.00 98.12 100 LEU A CA 1
ATOM 790 C C . LEU A 1 100 ? 9.669 5.006 -8.420 1.00 98.12 100 LEU A C 1
ATOM 792 O O . LEU A 1 100 ? 9.357 5.406 -9.542 1.00 98.12 100 LEU A O 1
ATOM 796 N N . ASP A 1 101 ? 10.430 3.927 -8.241 1.00 97.69 101 ASP A N 1
ATOM 797 C CA . ASP A 1 101 ? 10.927 3.119 -9.359 1.00 97.69 101 ASP A CA 1
ATOM 798 C C . ASP A 1 101 ? 9.788 2.389 -10.068 1.00 97.69 101 ASP A C 1
ATOM 800 O O . ASP A 1 101 ? 9.788 2.291 -11.298 1.00 97.69 101 ASP A O 1
ATOM 804 N N . ILE A 1 102 ? 8.791 1.922 -9.309 1.00 97.44 102 ILE A N 1
ATOM 805 C CA . ILE A 1 102 ? 7.565 1.343 -9.867 1.00 97.44 102 ILE A CA 1
ATOM 806 C C . ILE A 1 102 ? 6.851 2.383 -10.736 1.00 97.44 102 ILE A C 1
ATOM 808 O O . ILE A 1 102 ? 6.627 2.126 -11.919 1.00 97.44 102 ILE A O 1
ATOM 812 N N . ALA A 1 103 ? 6.595 3.580 -10.195 1.00 98.06 103 ALA A N 1
ATOM 813 C CA . ALA A 1 103 ? 5.903 4.657 -10.905 1.00 98.06 103 ALA A CA 1
ATOM 814 C C . ALA A 1 103 ? 6.622 5.084 -12.196 1.00 98.06 103 ALA A C 1
ATOM 816 O O . ALA A 1 103 ? 5.977 5.262 -13.225 1.00 98.06 103 ALA A O 1
ATOM 817 N N . LYS A 1 104 ? 7.957 5.211 -12.165 1.00 97.50 104 LYS A N 1
ATOM 818 C CA . LYS A 1 104 ? 8.762 5.558 -13.350 1.00 97.50 104 LYS A CA 1
ATOM 819 C C . LYS A 1 104 ? 8.647 4.512 -14.455 1.00 97.50 104 LYS A C 1
ATOM 821 O O . LYS A 1 104 ? 8.530 4.864 -15.619 1.00 97.50 104 LYS A O 1
ATOM 826 N N . ARG A 1 105 ? 8.696 3.226 -14.097 1.00 96.38 105 ARG A N 1
ATOM 827 C CA . ARG A 1 105 ? 8.662 2.123 -15.070 1.00 96.38 105 ARG A CA 1
ATOM 828 C C . ARG A 1 105 ? 7.285 1.944 -15.710 1.00 96.38 105 ARG A C 1
ATOM 830 O O . ARG A 1 105 ? 7.209 1.425 -16.814 1.00 96.38 105 ARG A O 1
ATOM 837 N N . MET A 1 106 ? 6.225 2.375 -15.026 1.00 96.44 106 MET A N 1
ATOM 838 C CA . MET A 1 106 ? 4.851 2.372 -15.542 1.00 96.44 106 MET A CA 1
ATOM 839 C C . MET A 1 106 ? 4.450 3.690 -16.224 1.00 96.44 106 MET A C 1
ATOM 841 O O . MET A 1 106 ? 3.308 3.821 -16.646 1.00 96.44 106 MET A O 1
ATOM 845 N N . ASP A 1 107 ? 5.366 4.659 -16.318 1.00 97.06 107 ASP A N 1
ATOM 846 C CA . ASP A 1 107 ? 5.125 6.001 -16.866 1.00 97.06 107 ASP A CA 1
ATOM 847 C C . ASP A 1 107 ? 4.005 6.794 -16.152 1.00 97.06 107 ASP A C 1
ATOM 849 O O . ASP A 1 107 ? 3.280 7.600 -16.732 1.00 97.06 107 ASP A O 1
ATOM 853 N N . TYR A 1 108 ? 3.863 6.597 -14.837 1.00 97.94 108 TYR A N 1
ATOM 854 C CA . TYR A 1 108 ? 2.889 7.324 -14.017 1.00 97.94 108 TYR A CA 1
ATOM 855 C C . TYR A 1 108 ? 3.446 8.678 -13.569 1.00 97.94 108 TYR A C 1
ATOM 857 O O . TYR A 1 108 ? 3.820 8.874 -12.409 1.00 97.94 108 TYR A O 1
ATOM 865 N N . THR A 1 109 ? 3.509 9.626 -14.504 1.00 96.88 109 THR A N 1
ATOM 866 C CA . THR A 1 109 ? 4.102 10.966 -14.324 1.00 96.88 109 THR A CA 1
ATOM 867 C C . THR A 1 109 ? 3.524 11.742 -13.134 1.00 96.88 109 THR A C 1
ATOM 869 O O . THR A 1 109 ? 4.283 12.330 -12.356 1.00 96.88 109 THR A O 1
ATOM 872 N N . ASP A 1 110 ? 2.209 11.676 -12.916 1.00 97.31 110 ASP A N 1
ATOM 873 C CA . ASP A 1 110 ? 1.541 12.296 -11.765 1.00 97.31 110 ASP A CA 1
ATOM 874 C C . ASP A 1 110 ? 2.031 11.719 -10.432 1.00 97.31 110 ASP A C 1
ATOM 876 O O . ASP A 1 110 ? 2.355 12.457 -9.498 1.00 97.31 110 ASP A O 1
ATOM 880 N N . ILE A 1 111 ? 2.140 10.391 -10.343 1.00 98.19 111 ILE A N 1
ATOM 881 C CA . ILE A 1 111 ? 2.640 9.704 -9.148 1.00 98.19 111 ILE A CA 1
ATOM 882 C C . ILE A 1 111 ? 4.123 10.012 -8.940 1.00 98.19 111 ILE A C 1
ATOM 884 O O . ILE A 1 111 ? 4.533 10.290 -7.814 1.00 98.19 111 ILE A O 1
ATOM 888 N N . VAL A 1 112 ? 4.923 10.041 -10.008 1.00 98.12 112 VAL A N 1
ATOM 889 C CA . VAL A 1 112 ? 6.334 10.449 -9.943 1.00 98.12 112 VAL A CA 1
ATOM 890 C C . VAL A 1 112 ? 6.463 11.865 -9.371 1.00 98.12 112 VAL A C 1
ATOM 892 O O . VAL A 1 112 ? 7.305 12.097 -8.503 1.00 98.12 112 VAL A O 1
ATOM 895 N N . SER A 1 113 ? 5.614 12.803 -9.799 1.00 97.12 113 SER A N 1
ATOM 896 C CA . SER A 1 113 ? 5.572 14.172 -9.263 1.00 97.12 113 SER A CA 1
ATOM 897 C C . SER A 1 113 ? 5.186 14.208 -7.780 1.00 97.12 113 SER A C 1
ATOM 899 O O . SER A 1 113 ? 5.759 14.976 -7.008 1.00 97.12 113 SER A O 1
ATOM 901 N N . ILE A 1 114 ? 4.251 13.354 -7.353 1.00 97.50 114 ILE A N 1
ATOM 902 C CA . ILE A 1 114 ? 3.830 13.248 -5.949 1.00 97.50 114 ILE A CA 1
ATOM 903 C C . ILE A 1 114 ? 4.941 12.673 -5.065 1.00 97.50 114 ILE A C 1
ATOM 905 O O . ILE A 1 114 ? 5.143 13.176 -3.965 1.00 97.50 114 ILE A O 1
ATOM 909 N N . LEU A 1 115 ? 5.643 11.637 -5.528 1.00 96.50 115 LEU A N 1
ATOM 910 C CA . LEU A 1 115 ? 6.670 10.933 -4.752 1.00 96.50 115 LEU A CA 1
ATOM 911 C C . LEU A 1 115 ? 8.004 11.688 -4.671 1.00 96.50 115 LEU A C 1
ATOM 913 O O . LEU A 1 115 ? 8.788 11.432 -3.763 1.00 96.50 115 LEU A O 1
ATOM 917 N N . ARG A 1 116 ? 8.269 12.614 -5.601 1.00 92.88 116 ARG A N 1
ATOM 918 C CA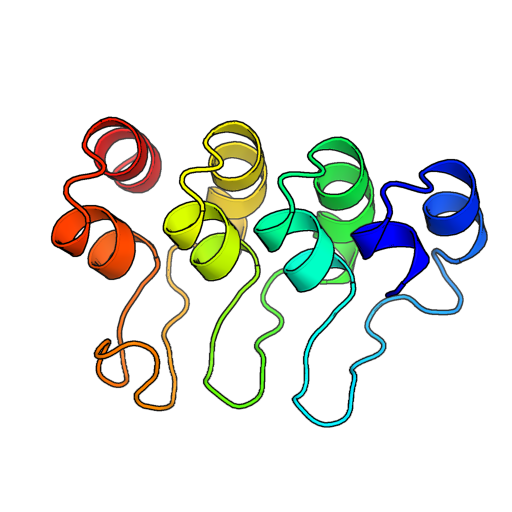 . ARG A 1 116 ? 9.449 13.499 -5.571 1.00 92.88 116 ARG A CA 1
ATOM 919 C C . ARG A 1 116 ? 9.334 14.650 -4.565 1.00 92.88 116 ARG A C 1
ATOM 921 O O . ARG A 1 116 ? 10.350 15.277 -4.283 1.00 92.88 116 ARG A O 1
ATOM 928 N N . LYS A 1 117 ? 8.122 14.951 -4.090 1.00 81.88 117 LYS A N 1
ATOM 929 C CA . LYS A 1 117 ? 7.834 15.993 -3.093 1.00 81.88 117 LYS A CA 1
ATOM 930 C C . LYS A 1 117 ? 7.764 15.379 -1.703 1.00 81.88 117 LYS A C 1
ATOM 932 O O . LYS A 1 117 ? 8.476 15.872 -0.812 1.00 81.88 117 LYS A O 1
#

Sequence (117 aa):
MWAAENNHIACVKLLLGKEDRMQANDNTTALMRAAYRGHTECVRLLVEKEDGMQDSNGWTALMFAVYQNNIKCVRLLKEKEKNLKTTCELFRYPPGSTALDIAKRMDYTDIVSILRK

Radius of gyration: 13.23 Å; chains: 1; bounding box: 34×32×35 Å

InterPro domains:
  IPR002110 Ankyrin repeat [PF12796] (1-84)
  IPR002110 Ankyrin repeat [SM00248] (26-55)
  IPR002110 Ankyrin repeat [SM00248] (57-86)
  IPR036770 Ankyrin repeat-containing domain superfamily [G3DSA:1.25.40.20] (1-51)
  IPR036770 Ankyrin repeat-containing domain superfamily [G3DSA:1.25.40.20] (52-117)
  IPR036770 Ankyrin repeat-containing domain superfamily [SSF48403] (1-116)

Organism: NCBI:txid1394984

Secondary structure (DSSP, 8-state):
-HHHHTT-HHHHHHHTTTSTT---TT---HHHHHHHTT-HHHHHHHHHHHTT---TTS--HHHHHHHTT-HHHHHHHHHHHTT---SS-BTTBPTT--HHHHHHHTT-HHHHHHHT-

Foldseek 3Di:
DVCLLVLVLVVLVVCPVPCFCPADPQRDDSLLSNLLNLSLSSVVSRCVRCFPGAGNFQDDSLLSNLLNVNVSSVLSRLVRFQQGWTCDQDPNDHTRDGSLNSNVVVVVVVSVVSNVD

pLDDT: mean 97.05, std 2.23, range [81.88, 98.75]